Protein AF-A0A1R1C598-F1 (afdb_monomer)

Solvent-accessible surface area (backbone atoms only — not comparable to full-atom values): 6791 Å² total; per-residue (Å²): 113,60,62,47,77,56,98,87,38,85,44,77,67,84,80,88,40,27,70,51,67,40,69,36,32,43,74,56,103,54,85,27,41,31,41,34,62,46,87,60,81,66,40,61,77,86,68,85,71,87,70,94,65,50,66,43,54,74,84,81,48,87,44,64,51,77,35,83,48,74,69,63,51,52,55,51,52,52,51,52,52,50,51,52,48,41,70,76,76,55,50,79,65,63,74,70,47,82,66,89,77,79,88,78,78,131

Structure (mmCIF, N/CA/C/O backbone):
data_AF-A0A1R1C598-F1
#
_entry.id   AF-A0A1R1C598-F1
#
loop_
_atom_site.group_PDB
_atom_site.id
_atom_site.type_symbol
_atom_site.label_atom_id
_atom_site.label_alt_id
_atom_site.label_comp_id
_atom_site.label_asym_id
_atom_site.label_entity_id
_atom_site.label_seq_id
_atom_site.pdbx_PDB_ins_code
_atom_site.Cartn_x
_atom_site.Cartn_y
_atom_site.Cartn_z
_atom_site.occupancy
_atom_site.B_iso_or_equiv
_atom_site.auth_seq_id
_atom_site.auth_comp_id
_atom_site.auth_asym_id
_atom_site.auth_atom_id
_atom_site.pdbx_PDB_model_num
ATOM 1 N N . MET A 1 1 ? 9.097 -15.031 -0.471 1.00 57.09 1 MET A N 1
ATOM 2 C CA . MET A 1 1 ? 8.208 -14.046 -1.122 1.00 57.09 1 MET A CA 1
ATOM 3 C C . MET A 1 1 ? 7.046 -13.823 -0.170 1.00 57.09 1 MET A C 1
ATOM 5 O O . MET A 1 1 ? 6.464 -14.820 0.232 1.00 57.09 1 MET A O 1
ATOM 9 N N . PRO A 1 2 ? 6.754 -12.577 0.229 1.00 66.44 2 PRO A N 1
ATOM 10 C CA . PRO A 1 2 ? 5.785 -12.249 1.288 1.00 66.44 2 PRO A CA 1
ATOM 11 C C . PRO A 1 2 ? 4.329 -12.521 0.901 1.00 66.44 2 PRO A C 1
ATOM 13 O O . PRO A 1 2 ? 3.419 -12.259 1.677 1.00 66.44 2 PRO A O 1
ATOM 16 N N . ILE A 1 3 ? 4.114 -13.012 -0.320 1.00 71.81 3 ILE A N 1
ATOM 17 C CA . ILE A 1 3 ? 2.805 -13.280 -0.882 1.00 71.81 3 ILE A CA 1
ATOM 18 C C . ILE A 1 3 ? 2.652 -14.781 -0.973 1.00 71.81 3 ILE A C 1
ATOM 20 O O . ILE A 1 3 ? 3.412 -15.446 -1.682 1.00 71.81 3 ILE A O 1
ATOM 24 N N . PHE A 1 4 ? 1.671 -15.310 -0.265 1.00 75.94 4 PHE A N 1
ATOM 25 C CA . PHE A 1 4 ? 1.399 -16.736 -0.228 1.00 75.94 4 PHE A CA 1
ATOM 26 C C . PHE A 1 4 ? -0.101 -16.985 -0.244 1.00 75.94 4 PHE A C 1
ATOM 28 O O . PHE A 1 4 ? -0.924 -16.079 -0.098 1.00 75.94 4 PHE A O 1
ATOM 35 N N . LYS A 1 5 ? -0.456 -18.243 -0.496 1.00 81.19 5 LYS A N 1
ATOM 36 C CA . LYS A 1 5 ? -1.834 -18.708 -0.446 1.00 81.19 5 LYS A CA 1
ATOM 37 C C . LYS A 1 5 ? -2.089 -19.335 0.916 1.00 81.19 5 LYS A C 1
ATOM 39 O O . LYS A 1 5 ? -1.414 -20.294 1.277 1.00 81.19 5 LYS A O 1
ATOM 44 N N . HIS A 1 6 ? -3.078 -18.824 1.633 1.00 80.00 6 HIS A N 1
ATOM 45 C CA . HIS A 1 6 ? -3.577 -19.397 2.876 1.00 80.00 6 HIS A CA 1
ATOM 46 C C . HIS A 1 6 ? -5.069 -19.666 2.717 1.00 80.00 6 HIS A C 1
ATOM 48 O O . HIS A 1 6 ? -5.833 -18.741 2.458 1.00 80.00 6 HIS A O 1
ATOM 54 N N . GLU A 1 7 ? -5.465 -20.939 2.780 1.00 88.50 7 GLU A N 1
ATOM 55 C CA . GLU A 1 7 ? -6.865 -21.371 2.609 1.00 88.50 7 GLU A CA 1
ATOM 56 C C . GLU A 1 7 ? -7.539 -20.811 1.337 1.00 88.50 7 GLU A C 1
ATOM 58 O O . GLU A 1 7 ? -8.691 -20.388 1.333 1.00 88.50 7 GLU A O 1
ATOM 63 N N . GLY A 1 8 ? -6.791 -20.772 0.229 1.00 85.38 8 GLY A N 1
ATOM 64 C CA . GLY A 1 8 ? -7.244 -20.213 -1.052 1.00 85.38 8 GLY A CA 1
ATOM 65 C C . GLY A 1 8 ? -7.033 -18.702 -1.199 1.00 85.38 8 GLY A C 1
ATOM 66 O O . GLY A 1 8 ? -7.006 -18.199 -2.327 1.00 85.38 8 GLY A O 1
ATOM 67 N N . GLN A 1 9 ? -6.769 -17.993 -0.100 1.00 82.94 9 GLN A N 1
ATOM 68 C CA . GLN A 1 9 ? 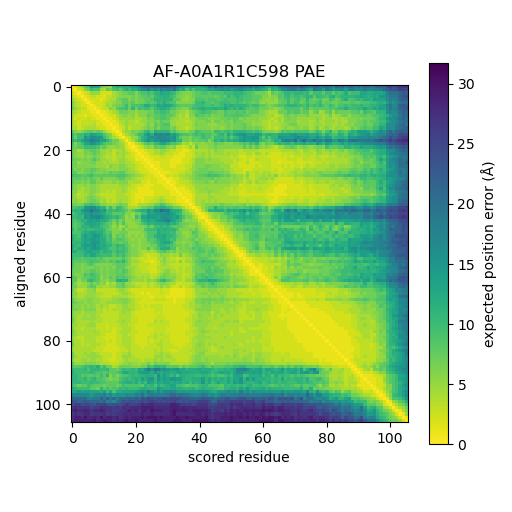-6.692 -16.536 -0.084 1.00 82.94 9 GLN A CA 1
ATOM 69 C C . GLN A 1 9 ? -5.264 -16.059 -0.290 1.00 82.94 9 GLN A C 1
ATOM 71 O O . GLN A 1 9 ? -4.318 -16.656 0.218 1.00 82.94 9 GLN A O 1
ATOM 76 N N . THR A 1 10 ? -5.092 -14.996 -1.075 1.00 82.44 10 THR A N 1
ATOM 77 C CA . THR A 1 10 ? -3.787 -14.345 -1.222 1.00 82.44 10 THR A CA 1
ATOM 78 C C . THR A 1 10 ? -3.533 -13.496 0.013 1.00 82.44 10 THR A C 1
ATOM 80 O O . THR A 1 10 ? -4.289 -12.564 0.274 1.00 82.44 10 THR A O 1
ATOM 83 N N . GLN A 1 11 ? -2.468 -13.798 0.742 1.00 81.38 11 GLN A N 1
ATOM 84 C CA . GLN A 1 11 ? -2.007 -12.997 1.868 1.00 81.38 11 GLN A CA 1
ATOM 85 C C . GLN A 1 11 ? -0.713 -12.290 1.494 1.00 81.38 11 GLN A C 1
ATOM 87 O O . GLN A 1 11 ? 0.082 -12.846 0.740 1.00 81.38 11 GLN A O 1
ATOM 92 N N . ILE A 1 12 ? -0.536 -11.069 1.999 1.00 80.69 12 ILE A N 1
ATOM 93 C CA . ILE A 1 12 ? 0.714 -10.311 1.927 1.00 80.69 12 ILE A CA 1
ATOM 94 C C . ILE A 1 12 ? 1.124 -10.015 3.368 1.00 80.69 12 ILE A C 1
ATOM 96 O O . ILE A 1 12 ? 0.401 -9.316 4.074 1.00 80.69 12 ILE A O 1
ATOM 100 N N . GLU A 1 13 ? 2.251 -10.561 3.806 1.00 78.81 13 GLU A N 1
ATOM 101 C CA . GLU A 1 13 ? 2.779 -10.348 5.157 1.00 78.81 13 GLU A CA 1
ATOM 102 C C . GLU A 1 13 ? 3.851 -9.259 5.167 1.00 78.81 13 GLU A C 1
ATOM 104 O O . GLU A 1 13 ? 4.746 -9.258 4.327 1.00 78.81 13 GLU A O 1
ATOM 109 N N . PHE A 1 14 ? 3.790 -8.367 6.156 1.00 77.75 14 PHE A N 1
ATOM 110 C CA . PHE A 1 14 ? 4.800 -7.341 6.425 1.00 77.75 14 PHE A CA 1
ATOM 111 C C . PHE A 1 14 ? 5.339 -7.536 7.849 1.00 77.75 14 PHE A C 1
ATOM 113 O O . PHE A 1 14 ? 4.565 -7.848 8.750 1.00 77.75 14 PHE A O 1
ATOM 120 N N . GLY A 1 15 ? 6.645 -7.333 8.069 1.00 66.31 15 GLY A N 1
ATOM 121 C CA . GLY A 1 15 ? 7.240 -7.337 9.418 1.00 66.31 15 GLY A CA 1
ATOM 122 C C . GLY A 1 15 ? 8.453 -8.252 9.628 1.00 66.31 15 GLY A C 1
ATOM 123 O O . GLY A 1 15 ? 9.156 -8.091 10.621 1.00 66.31 15 GLY A O 1
ATOM 124 N N . THR A 1 16 ? 8.767 -9.163 8.701 1.00 62.72 16 THR A N 1
ATOM 125 C CA . THR A 1 16 ? 9.967 -10.026 8.762 1.00 62.72 16 THR A CA 1
ATOM 126 C C . THR A 1 16 ? 11.046 -9.568 7.772 1.00 62.72 16 THR A C 1
ATOM 128 O O . THR A 1 16 ? 11.419 -10.303 6.856 1.00 62.72 16 THR A O 1
ATOM 131 N N . GLY A 1 17 ? 11.528 -8.335 7.954 1.00 60.09 17 GLY A N 1
ATOM 132 C CA . GLY A 1 17 ? 12.420 -7.642 7.016 1.00 60.09 17 GLY A CA 1
ATOM 133 C C . GLY A 1 17 ? 11.657 -6.843 5.954 1.00 60.09 17 GLY A C 1
ATOM 134 O O . GLY A 1 17 ? 10.463 -7.062 5.741 1.00 60.09 17 GLY A O 1
ATOM 135 N N . ASP A 1 18 ? 12.326 -5.863 5.344 1.00 59.91 18 ASP A N 1
ATOM 136 C CA . ASP A 1 18 ? 11.666 -4.904 4.456 1.00 59.91 18 ASP A CA 1
ATOM 137 C C . ASP A 1 18 ? 11.406 -5.502 3.073 1.00 59.91 18 ASP A C 1
ATOM 139 O O . ASP A 1 18 ? 12.288 -6.097 2.445 1.00 59.91 18 ASP A O 1
ATOM 143 N N . ILE A 1 19 ? 10.174 -5.340 2.608 1.00 67.00 19 ILE A N 1
ATOM 144 C CA . ILE A 1 19 ? 9.752 -5.712 1.262 1.00 67.00 19 ILE A CA 1
ATOM 145 C C . ILE A 1 19 ? 9.974 -4.477 0.415 1.00 67.00 19 ILE A C 1
ATOM 147 O O . ILE A 1 19 ? 9.561 -3.388 0.803 1.00 67.00 19 ILE A O 1
ATOM 151 N N . ASN A 1 20 ? 10.592 -4.624 -0.757 1.00 74.75 20 ASN A N 1
ATOM 152 C CA . ASN A 1 20 ? 10.721 -3.479 -1.644 1.00 74.75 20 ASN A CA 1
ATOM 153 C C . ASN A 1 20 ? 9.336 -3.125 -2.204 1.00 74.75 20 ASN A C 1
ATOM 155 O O . ASN A 1 20 ? 8.843 -3.763 -3.140 1.00 74.75 20 ASN A O 1
ATOM 159 N N . VAL A 1 21 ? 8.697 -2.145 -1.568 1.00 81.50 21 VAL A N 1
ATOM 160 C CA . VAL A 1 21 ? 7.432 -1.554 -1.989 1.00 81.50 21 VAL A CA 1
ATOM 161 C C . VAL A 1 21 ? 7.752 -0.273 -2.731 1.00 81.50 21 VAL A C 1
ATOM 163 O O . VAL A 1 21 ? 8.448 0.601 -2.216 1.00 81.50 21 VAL A O 1
ATOM 166 N N . SER A 1 22 ? 7.258 -0.145 -3.955 1.00 83.62 22 SER A N 1
ATOM 167 C CA . SER A 1 22 ? 7.541 1.030 -4.773 1.00 83.62 22 SER A CA 1
ATOM 168 C C . SER A 1 22 ? 6.283 1.565 -5.434 1.00 83.62 22 SER A C 1
ATOM 170 O O . SER A 1 22 ? 5.413 0.803 -5.852 1.00 83.62 22 SER A O 1
ATOM 172 N N . ALA A 1 23 ? 6.193 2.889 -5.521 1.00 89.81 23 ALA A N 1
ATOM 173 C CA . ALA A 1 23 ? 5.164 3.566 -6.295 1.00 89.81 23 ALA A CA 1
ATOM 174 C C . ALA A 1 23 ? 5.607 3.718 -7.758 1.00 89.81 23 ALA A C 1
ATOM 176 O O . ALA A 1 23 ? 6.804 3.803 -8.050 1.00 89.81 23 ALA A O 1
ATOM 177 N N . GLY A 1 24 ? 4.636 3.794 -8.662 1.00 90.19 24 GLY A N 1
ATOM 178 C CA . GLY A 1 24 ? 4.861 4.050 -10.078 1.00 90.19 24 GLY A CA 1
ATOM 179 C C . GLY A 1 24 ? 3.567 4.294 -10.849 1.00 90.19 24 GLY A C 1
ATOM 180 O O . GLY A 1 24 ? 2.486 4.438 -10.271 1.00 90.19 24 GLY A O 1
ATOM 181 N N . LEU A 1 25 ? 3.695 4.312 -12.172 1.00 90.38 25 LEU A N 1
ATOM 182 C CA . LEU A 1 25 ? 2.607 4.379 -13.141 1.00 90.38 25 LEU A CA 1
ATOM 183 C C . LEU A 1 25 ? 2.665 3.165 -14.070 1.00 90.38 25 LEU A C 1
ATOM 185 O O . LEU A 1 25 ? 3.745 2.736 -14.483 1.00 90.38 25 LEU A O 1
ATOM 189 N N . LEU A 1 26 ? 1.502 2.633 -14.437 1.00 88.75 26 LEU A N 1
ATOM 190 C CA . LEU A 1 26 ? 1.428 1.662 -15.525 1.00 88.75 26 LEU A CA 1
ATOM 191 C C . LEU A 1 26 ? 1.510 2.370 -16.877 1.00 88.75 26 LEU A C 1
ATOM 193 O O . LEU A 1 26 ? 0.930 3.439 -17.069 1.00 88.75 26 LEU A O 1
ATOM 197 N N . GLN A 1 27 ? 2.199 1.743 -17.828 1.00 89.31 27 GLN A N 1
ATOM 198 C CA . GLN A 1 27 ? 2.272 2.209 -19.211 1.00 89.31 27 GLN A CA 1
ATOM 199 C C . GLN A 1 27 ? 0.962 1.901 -19.965 1.00 89.31 27 GLN A C 1
ATOM 201 O O . GLN A 1 27 ? 0.892 0.968 -20.759 1.00 89.31 27 GLN A O 1
ATOM 206 N N . LEU A 1 28 ? -0.089 2.672 -19.677 1.00 87.00 28 LEU A N 1
ATOM 207 C CA . LEU A 1 28 ? -1.416 2.584 -20.299 1.00 87.00 28 LEU A CA 1
ATOM 208 C C . LEU A 1 28 ? -1.777 3.902 -21.002 1.00 87.00 28 LEU A C 1
ATOM 210 O O . LEU A 1 28 ? -1.163 4.938 -20.752 1.00 87.00 28 LEU A O 1
ATOM 214 N N . ASP A 1 29 ? -2.832 3.881 -21.821 1.00 91.19 29 ASP A N 1
ATOM 215 C CA . ASP A 1 29 ? -3.356 5.071 -22.519 1.00 91.19 29 ASP A CA 1
ATOM 216 C C . ASP A 1 29 ? -3.976 6.126 -21.574 1.00 91.19 29 ASP A C 1
ATOM 218 O O . ASP A 1 29 ? -4.408 7.193 -22.010 1.00 91.19 29 ASP A O 1
ATOM 222 N N . TYR A 1 30 ? -4.035 5.840 -20.271 1.00 88.88 30 TYR A N 1
ATOM 223 C CA . TYR A 1 30 ? -4.523 6.734 -19.225 1.00 88.88 30 TYR A CA 1
ATOM 224 C C . TYR A 1 30 ? -3.673 6.605 -17.948 1.00 88.88 30 TYR A C 1
ATOM 226 O O . TYR A 1 30 ? -3.070 5.553 -17.716 1.00 88.88 30 TYR A O 1
ATOM 234 N N . PRO A 1 31 ? -3.629 7.637 -17.080 1.00 88.69 31 PRO A N 1
ATOM 235 C CA . PRO A 1 31 ? -2.889 7.565 -15.824 1.00 88.69 31 PRO A CA 1
ATOM 236 C C . PRO A 1 31 ? -3.469 6.496 -14.894 1.00 88.69 31 PRO A C 1
ATOM 238 O O . PRO A 1 31 ? -4.599 6.613 -14.425 1.00 88.69 31 PRO A O 1
ATOM 241 N N . CYS A 1 32 ? -2.676 5.468 -14.602 1.00 91.69 32 CYS A N 1
ATOM 242 C CA . CYS A 1 32 ? -3.006 4.444 -13.621 1.00 91.69 32 CYS A CA 1
ATOM 243 C C . CYS A 1 32 ? -1.856 4.322 -12.623 1.00 91.69 32 CYS A C 1
ATOM 245 O O . CYS A 1 32 ? -0.750 3.907 -12.980 1.00 91.69 32 CYS A O 1
ATOM 247 N N . GLY A 1 33 ? -2.119 4.724 -11.380 1.00 92.00 33 GLY A N 1
ATOM 248 C CA . GLY A 1 33 ? -1.171 4.598 -10.282 1.00 92.00 33 GLY A CA 1
ATOM 249 C C . GLY A 1 33 ? -0.984 3.139 -9.897 1.00 92.00 33 GLY A C 1
ATOM 250 O O . GLY A 1 33 ? -1.926 2.347 -9.952 1.00 92.00 33 GLY A O 1
ATOM 251 N N . VAL A 1 34 ? 0.225 2.775 -9.487 1.00 91.81 34 VAL A N 1
ATOM 252 C CA . VAL A 1 34 ? 0.517 1.418 -9.041 1.00 91.81 34 VAL A CA 1
ATOM 253 C C . VAL A 1 34 ? 1.446 1.417 -7.833 1.00 91.81 34 VAL A C 1
ATOM 255 O O . VAL A 1 34 ? 2.415 2.171 -7.777 1.00 91.81 34 VAL A O 1
ATOM 258 N N . VAL A 1 35 ? 1.148 0.552 -6.866 1.00 90.81 35 VAL A N 1
ATOM 259 C CA . VAL A 1 35 ? 2.082 0.139 -5.813 1.00 90.81 35 VAL A CA 1
ATOM 260 C C . VAL A 1 35 ? 2.493 -1.294 -6.110 1.00 90.81 35 VAL A C 1
ATOM 262 O O . VAL A 1 35 ? 1.631 -2.167 -6.209 1.00 90.81 35 VAL A O 1
ATOM 265 N N . VAL A 1 36 ? 3.790 -1.534 -6.283 1.00 86.44 36 VAL A N 1
ATOM 266 C CA . VAL A 1 36 ? 4.346 -2.848 -6.626 1.00 86.44 36 VAL A CA 1
ATOM 267 C C . VAL A 1 36 ? 5.066 -3.465 -5.438 1.00 86.44 36 VAL A C 1
ATOM 269 O O . VAL A 1 36 ? 5.725 -2.762 -4.672 1.00 86.44 36 VAL A O 1
ATOM 272 N N . PHE A 1 37 ? 4.960 -4.787 -5.316 1.00 81.94 37 PHE A N 1
ATOM 273 C CA . PHE A 1 37 ? 5.652 -5.572 -4.296 1.00 81.94 37 PHE A CA 1
ATOM 274 C C . PHE A 1 37 ? 6.697 -6.443 -4.975 1.00 81.94 37 PHE A C 1
AT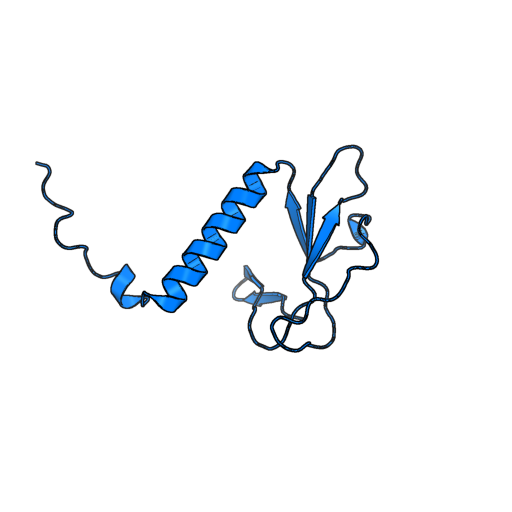OM 276 O O . PHE A 1 37 ? 6.364 -7.408 -5.665 1.00 81.94 37 PHE A O 1
ATOM 283 N N . GLN A 1 38 ? 7.966 -6.092 -4.801 1.00 75.00 38 GLN A N 1
ATOM 284 C CA . GLN A 1 38 ? 9.058 -6.789 -5.465 1.00 75.00 38 GLN A CA 1
ATOM 285 C C . GLN A 1 38 ? 9.735 -7.769 -4.498 1.00 75.00 38 GLN A C 1
ATOM 287 O O . GLN A 1 38 ? 10.110 -7.384 -3.385 1.00 75.00 38 GLN A O 1
ATOM 292 N N . PRO A 1 39 ? 9.931 -9.039 -4.897 1.00 60.25 39 PRO A N 1
ATOM 293 C CA . PRO A 1 39 ? 10.747 -9.964 -4.128 1.00 60.25 39 PRO A CA 1
ATOM 294 C C . PRO A 1 39 ? 12.217 -9.534 -4.233 1.00 60.25 39 PRO A C 1
ATOM 296 O O . PRO A 1 39 ? 12.829 -9.639 -5.292 1.00 60.25 39 PRO A O 1
ATOM 299 N N . LYS A 1 40 ? 12.794 -9.054 -3.131 1.00 62.72 40 LYS A N 1
ATOM 300 C CA . LYS A 1 40 ? 14.233 -8.787 -2.994 1.00 62.72 40 LYS A CA 1
ATOM 301 C C . LYS A 1 40 ? 14.712 -9.329 -1.648 1.00 62.72 40 LYS A C 1
ATOM 303 O O . LYS A 1 40 ? 13.884 -9.671 -0.802 1.00 62.72 40 LYS A O 1
ATOM 308 N N . GLU A 1 41 ? 16.026 -9.463 -1.474 1.00 64.19 41 GLU A N 1
ATOM 309 C CA . GLU A 1 41 ? 16.596 -9.823 -0.172 1.00 64.19 41 GLU A CA 1
ATOM 310 C C . GLU A 1 41 ? 16.054 -8.881 0.916 1.00 64.19 41 GLU A C 1
ATOM 312 O O . GLU A 1 41 ? 16.026 -7.667 0.675 1.00 64.19 41 GLU A O 1
ATOM 317 N N . PRO A 1 42 ? 15.601 -9.413 2.068 1.00 62.44 42 PRO A N 1
ATOM 318 C CA . PRO A 1 42 ? 15.003 -8.601 3.119 1.00 62.44 42 PRO A CA 1
ATOM 319 C C . PRO A 1 42 ? 15.969 -7.503 3.574 1.00 62.44 42 PRO A C 1
ATOM 321 O O . PRO A 1 42 ? 17.089 -7.792 3.996 1.00 62.44 42 PRO A O 1
ATOM 324 N N . GLY A 1 43 ? 15.534 -6.246 3.469 1.00 65.50 43 GLY A N 1
ATOM 325 C CA . GLY A 1 43 ? 16.245 -5.099 4.036 1.00 65.50 43 GLY A CA 1
ATOM 326 C C . GLY A 1 43 ? 15.951 -4.928 5.526 1.00 65.50 43 GLY A C 1
ATOM 327 O O . GLY A 1 43 ? 15.101 -5.624 6.096 1.00 65.50 43 GLY A O 1
ATOM 328 N N . ALA A 1 44 ? 16.624 -3.973 6.168 1.00 69.00 44 ALA A N 1
ATOM 329 C CA . ALA A 1 44 ? 16.210 -3.539 7.501 1.00 69.00 44 ALA A CA 1
ATOM 330 C C . ALA A 1 44 ? 14.848 -2.833 7.407 1.00 69.00 44 ALA A C 1
ATOM 332 O O . ALA A 1 44 ? 14.625 -2.067 6.477 1.00 69.00 44 ALA A O 1
ATOM 333 N N . ILE A 1 45 ? 13.944 -3.069 8.363 1.00 71.38 45 ILE A N 1
ATOM 334 C CA . ILE A 1 45 ? 12.616 -2.434 8.371 1.00 71.38 45 ILE A CA 1
ATOM 335 C C . ILE A 1 45 ? 12.767 -0.905 8.334 1.00 71.38 45 ILE A C 1
ATOM 337 O O . ILE A 1 45 ? 13.421 -0.325 9.203 1.00 71.38 45 ILE A O 1
ATOM 341 N N . GLY A 1 46 ? 12.122 -0.258 7.360 1.00 68.00 46 GLY A N 1
ATOM 342 C CA . GLY A 1 46 ? 12.153 1.192 7.171 1.00 68.00 46 GLY A CA 1
ATOM 343 C C . GLY A 1 46 ? 13.265 1.676 6.236 1.00 68.00 46 GLY A C 1
ATOM 344 O O . GLY A 1 46 ? 13.444 2.889 6.082 1.00 68.00 46 GLY A O 1
ATOM 345 N N . GLU A 1 47 ? 14.009 0.766 5.605 1.00 70.94 47 GLU A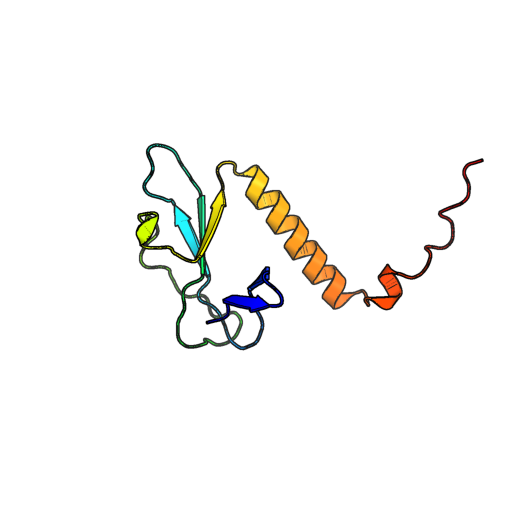 N 1
ATOM 346 C CA . GLU A 1 47 ? 15.022 1.097 4.612 1.00 70.94 47 GLU A CA 1
ATOM 347 C C . GLU A 1 47 ? 14.345 1.566 3.318 1.00 70.94 47 GLU A C 1
ATOM 349 O O . GLU A 1 47 ? 13.835 0.783 2.517 1.00 70.94 47 GLU A O 1
ATOM 354 N N . ARG A 1 48 ? 14.372 2.879 3.072 1.00 66.38 48 ARG A N 1
ATOM 355 C CA . ARG A 1 48 ? 13.937 3.421 1.783 1.00 66.38 48 ARG A CA 1
ATOM 356 C C . ARG A 1 48 ? 14.985 3.124 0.723 1.00 66.38 48 ARG A C 1
ATOM 358 O O . ARG A 1 48 ? 16.123 3.575 0.833 1.00 66.38 48 ARG A O 1
ATOM 365 N N . ARG A 1 49 ? 14.571 2.444 -0.341 1.00 67.75 49 ARG A N 1
ATOM 366 C CA . ARG A 1 49 ? 15.352 2.313 -1.570 1.00 67.75 49 ARG A CA 1
ATOM 367 C C . ARG A 1 49 ? 14.664 3.071 -2.690 1.00 67.75 49 ARG A C 1
ATOM 369 O O . ARG A 1 49 ? 13.439 3.076 -2.785 1.00 67.75 49 ARG A O 1
ATOM 376 N N . GLU A 1 50 ? 15.460 3.741 -3.512 1.00 68.69 50 GLU A N 1
ATOM 377 C CA . GLU A 1 50 ? 14.938 4.386 -4.709 1.00 68.69 50 GLU A CA 1
ATOM 378 C C . GLU A 1 50 ? 14.505 3.321 -5.713 1.00 68.69 50 GLU A C 1
ATOM 380 O O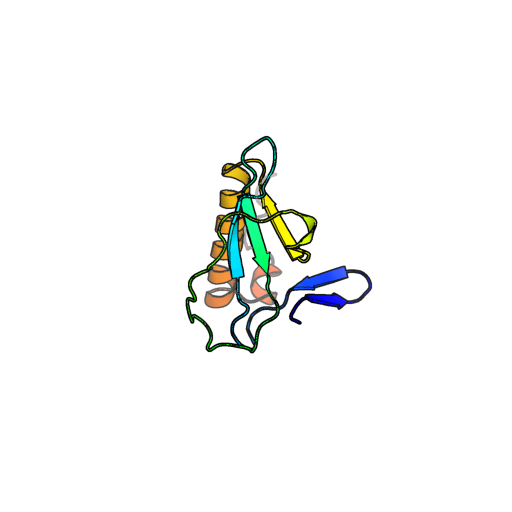 . GLU A 1 50 ? 15.183 2.311 -5.916 1.00 68.69 50 GLU A O 1
ATOM 385 N N . ASN A 1 51 ? 13.345 3.546 -6.322 1.00 70.88 51 ASN A N 1
ATOM 386 C CA . ASN A 1 51 ? 12.880 2.719 -7.416 1.00 70.88 51 ASN A CA 1
ATOM 387 C C . ASN A 1 51 ? 13.466 3.270 -8.719 1.00 70.88 51 ASN A C 1
ATOM 389 O O . ASN A 1 51 ? 13.172 4.401 -9.099 1.00 70.88 51 ASN A O 1
ATOM 393 N N . GLU A 1 52 ? 14.281 2.469 -9.399 1.00 70.44 52 GLU A N 1
ATOM 394 C CA . GLU A 1 52 ? 14.935 2.860 -10.654 1.00 70.44 52 GLU A CA 1
ATOM 395 C C . GLU A 1 52 ? 13.928 3.029 -11.808 1.00 70.44 52 GLU A C 1
ATOM 397 O O . GLU A 1 52 ? 14.203 3.743 -12.771 1.00 70.44 52 GLU A O 1
ATOM 402 N N . VAL A 1 53 ? 12.744 2.406 -11.707 1.00 75.56 53 VAL A N 1
ATOM 403 C CA . VAL A 1 53 ? 11.728 2.377 -12.770 1.00 75.56 53 VAL A CA 1
ATOM 404 C C . VAL A 1 53 ? 10.380 2.876 -12.250 1.00 75.56 53 VAL A C 1
ATOM 406 O O . VAL A 1 53 ? 9.667 2.175 -11.535 1.00 75.56 53 VAL A O 1
ATOM 409 N N . ILE A 1 54 ? 10.006 4.096 -12.643 1.00 80.50 54 ILE A N 1
ATOM 410 C CA . ILE A 1 54 ? 8.746 4.743 -12.226 1.00 80.50 54 ILE A CA 1
ATOM 411 C C . ILE A 1 54 ? 7.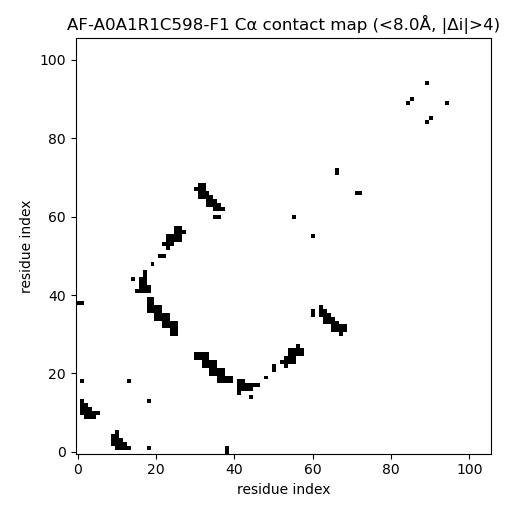582 4.387 -13.167 1.00 80.50 54 ILE A C 1
ATOM 413 O O . ILE A 1 54 ? 6.425 4.464 -12.764 1.00 80.50 54 ILE A O 1
ATOM 417 N N . VAL A 1 55 ? 7.867 3.970 -14.405 1.00 85.38 55 VAL A N 1
ATOM 418 C CA . VAL A 1 55 ? 6.863 3.570 -15.403 1.00 85.38 55 VAL A CA 1
ATOM 419 C C . VAL A 1 55 ? 7.164 2.150 -15.861 1.00 85.38 55 VAL A C 1
ATOM 421 O O . VAL A 1 55 ? 8.260 1.905 -16.355 1.00 85.38 55 VAL A O 1
ATOM 424 N N . ALA A 1 56 ? 6.210 1.232 -15.703 1.00 80.44 56 ALA A N 1
ATOM 425 C CA . ALA A 1 56 ? 6.397 -0.177 -16.045 1.00 80.44 56 ALA A CA 1
ATOM 426 C C . ALA A 1 56 ? 5.207 -0.743 -16.837 1.00 80.44 56 ALA A C 1
ATOM 428 O O . ALA A 1 56 ? 4.062 -0.314 -16.629 1.00 80.44 56 ALA A O 1
ATOM 429 N N . PRO A 1 57 ? 5.443 -1.727 -17.721 1.00 83.62 57 PRO A N 1
ATOM 430 C CA . PRO A 1 57 ? 4.364 -2.457 -18.361 1.00 83.62 57 PRO A CA 1
ATOM 431 C C . PRO A 1 57 ? 3.648 -3.373 -17.345 1.00 83.62 57 PRO A C 1
ATOM 433 O O . PRO A 1 57 ? 4.249 -3.830 -16.360 1.00 83.62 57 PRO A O 1
ATOM 436 N N . PRO A 1 58 ? 2.350 -3.664 -17.542 1.00 80.62 58 PRO A N 1
ATOM 437 C CA . PRO A 1 58 ? 1.595 -4.522 -16.636 1.00 80.62 58 PRO A CA 1
ATOM 438 C C . PRO A 1 58 ? 2.171 -5.943 -16.477 1.00 80.62 58 PRO A C 1
ATOM 440 O O . PRO A 1 58 ? 1.984 -6.586 -15.447 1.00 80.62 58 PRO A O 1
ATOM 443 N N . GLU A 1 59 ? 2.874 -6.475 -17.459 1.00 82.88 59 GLU A N 1
ATOM 444 C CA . GLU A 1 59 ? 3.378 -7.848 -17.4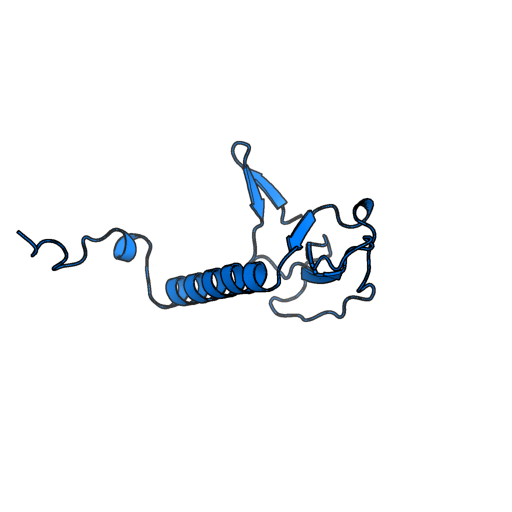24 1.00 82.88 59 GLU A CA 1
ATOM 445 C C . GLU A 1 59 ? 4.598 -7.994 -16.497 1.00 82.88 59 GLU A C 1
ATOM 447 O O . GLU A 1 59 ? 4.852 -9.073 -15.966 1.00 82.88 59 GLU A O 1
ATOM 452 N N . GLU A 1 60 ? 5.317 -6.898 -16.241 1.00 75.19 60 GLU A N 1
ATOM 453 C CA . GLU A 1 60 ? 6.544 -6.872 -15.432 1.00 75.19 60 GLU A CA 1
ATOM 454 C C . GLU A 1 60 ? 6.286 -6.620 -13.937 1.00 75.19 60 GLU A C 1
ATOM 456 O O . GLU A 1 60 ? 7.203 -6.669 -13.117 1.00 75.19 60 GLU A O 1
ATOM 461 N N . THR A 1 61 ? 5.029 -6.378 -13.552 1.00 76.44 61 THR A N 1
ATOM 462 C CA . THR A 1 61 ? 4.631 -6.061 -12.170 1.00 76.44 61 THR A CA 1
ATOM 463 C C . THR A 1 61 ? 3.587 -7.064 -11.658 1.00 76.44 61 THR A C 1
ATOM 465 O O . THR A 1 61 ? 2.413 -6.721 -11.494 1.00 76.44 61 THR A O 1
ATOM 468 N N . PRO A 1 62 ? 3.989 -8.330 -11.410 1.00 71.25 62 PRO A N 1
ATOM 469 C CA . PRO A 1 62 ? 3.064 -9.447 -11.187 1.00 71.25 62 PRO A CA 1
ATOM 470 C C . PRO A 1 62 ? 2.254 -9.325 -9.894 1.00 71.25 62 PRO A C 1
ATOM 472 O O . PRO A 1 62 ? 1.193 -9.934 -9.769 1.00 71.25 62 PRO A O 1
ATOM 475 N N . VAL A 1 63 ? 2.740 -8.541 -8.927 1.00 82.94 63 VAL A N 1
ATOM 476 C CA . VAL A 1 63 ? 2.036 -8.279 -7.674 1.00 82.94 63 VAL A CA 1
ATOM 477 C C . VAL A 1 63 ? 1.971 -6.782 -7.471 1.00 82.94 63 VAL A C 1
ATOM 479 O O . VAL A 1 63 ? 2.990 -6.112 -7.278 1.00 82.94 63 VAL A O 1
ATOM 482 N N . ARG A 1 64 ? 0.746 -6.268 -7.507 1.00 85.38 64 ARG A N 1
ATOM 483 C CA . ARG A 1 64 ? 0.493 -4.842 -7.443 1.00 85.38 64 ARG A CA 1
ATOM 484 C C . ARG A 1 64 ? -0.884 -4.502 -6.903 1.00 85.38 64 ARG A C 1
ATOM 486 O O . ARG A 1 64 ? -1.820 -5.289 -7.016 1.00 85.38 64 ARG A O 1
ATOM 493 N N . MET A 1 65 ? -1.000 -3.278 -6.413 1.00 90.50 65 MET A N 1
ATOM 494 C CA . MET A 1 65 ? -2.262 -2.573 -6.226 1.00 90.50 65 MET A CA 1
ATOM 495 C C . MET A 1 65 ? -2.343 -1.476 -7.283 1.00 90.50 65 MET A C 1
ATOM 497 O O . MET A 1 65 ? -1.436 -0.652 -7.370 1.00 90.50 65 MET A O 1
ATOM 501 N N . THR A 1 66 ? -3.391 -1.483 -8.101 1.00 92.50 66 THR A N 1
ATOM 502 C CA . THR A 1 66 ? -3.619 -0.481 -9.153 1.00 92.50 66 THR A CA 1
ATOM 503 C C . THR A 1 66 ? -4.698 0.505 -8.742 1.00 92.50 66 THR A C 1
ATOM 505 O O . THR A 1 66 ? -5.688 0.112 -8.128 1.00 92.50 66 THR A O 1
ATOM 508 N N . PHE A 1 67 ? -4.528 1.761 -9.139 1.00 94.62 67 PHE A N 1
ATOM 509 C CA . PHE A 1 67 ? -5.412 2.865 -8.800 1.00 94.62 67 PHE A CA 1
ATOM 510 C C . PHE A 1 67 ? -5.736 3.666 -10.058 1.00 94.62 67 PHE A C 1
ATOM 512 O O . PHE A 1 67 ? -4.868 4.240 -10.713 1.00 94.62 67 PHE A O 1
ATOM 519 N N . ASP A 1 68 ? -7.011 3.688 -10.389 1.00 93.12 68 ASP A N 1
ATOM 520 C CA . ASP A 1 68 ? -7.645 4.447 -11.462 1.00 93.12 68 ASP A CA 1
ATOM 521 C C . ASP A 1 68 ? -8.127 5.833 -10.996 1.00 93.12 68 ASP A C 1
ATOM 523 O O . ASP A 1 68 ? -8.363 6.720 -11.815 1.00 93.12 68 ASP A O 1
ATOM 527 N N . LYS A 1 69 ? -8.231 6.043 -9.677 1.00 94.81 69 LYS A N 1
ATOM 528 C CA . LYS A 1 69 ? -8.590 7.316 -9.040 1.00 94.81 69 LYS A CA 1
ATOM 529 C C . LYS A 1 69 ? -7.691 7.605 -7.844 1.00 94.81 69 LYS A C 1
ATOM 531 O O . LYS A 1 69 ? -7.334 6.690 -7.102 1.00 94.81 69 LYS A O 1
ATOM 536 N N . VAL A 1 70 ? -7.360 8.878 -7.631 1.00 94.06 70 VAL A N 1
ATOM 537 C CA . VAL A 1 70 ? -6.499 9.293 -6.509 1.00 94.06 70 VAL A CA 1
ATOM 538 C C . VAL A 1 70 ? -7.194 9.076 -5.165 1.00 94.06 70 VAL A C 1
ATOM 540 O O . VAL A 1 70 ? -6.566 8.629 -4.213 1.00 94.06 70 VAL A O 1
ATOM 543 N N . GLU A 1 71 ? -8.513 9.254 -5.113 1.00 96.25 71 GLU A N 1
ATOM 544 C CA . GLU A 1 71 ? -9.331 9.071 -3.912 1.00 96.25 71 GLU A CA 1
ATOM 545 C C . GLU A 1 71 ? -9.320 7.615 -3.417 1.00 96.25 71 GLU A C 1
ATOM 547 O O . GLU A 1 71 ? -9.486 7.355 -2.223 1.00 96.25 71 GLU A O 1
ATOM 552 N N . SER A 1 72 ? -9.085 6.651 -4.316 1.00 94.25 72 SER A N 1
ATOM 553 C CA . SER A 1 72 ? -8.918 5.238 -3.960 1.00 94.25 72 SER A CA 1
ATOM 554 C C . SER A 1 72 ? -7.655 5.010 -3.122 1.00 94.25 72 SER A C 1
ATOM 556 O O . SER A 1 72 ? -7.642 4.126 -2.267 1.00 94.25 72 SER A O 1
ATOM 558 N N . ILE A 1 73 ? -6.609 5.822 -3.316 1.00 94.88 73 ILE A N 1
ATOM 559 C CA . ILE A 1 73 ? -5.376 5.764 -2.519 1.00 94.88 73 ILE A CA 1
ATOM 560 C C . ILE A 1 73 ? -5.652 6.281 -1.104 1.00 94.88 73 ILE A C 1
ATOM 562 O O . ILE A 1 73 ? -5.242 5.649 -0.131 1.00 94.88 73 ILE A O 1
ATOM 566 N N . ASP A 1 74 ? -6.407 7.374 -0.973 1.00 95.69 74 ASP A N 1
ATOM 567 C CA . ASP A 1 74 ? -6.732 7.971 0.328 1.00 95.69 74 ASP A CA 1
ATOM 568 C C . ASP A 1 74 ? -7.499 7.007 1.239 1.00 95.69 74 ASP A C 1
ATOM 570 O O . ASP A 1 74 ? -7.282 6.982 2.451 1.00 95.69 74 ASP A O 1
ATOM 574 N N . VAL A 1 75 ? -8.384 6.181 0.671 1.00 95.44 75 VAL A N 1
ATOM 575 C CA . VAL A 1 75 ? -9.091 5.131 1.421 1.00 95.44 75 VAL A CA 1
ATOM 576 C C . VAL A 1 75 ? -8.101 4.138 2.034 1.00 95.44 75 VAL A C 1
ATOM 578 O O . VAL A 1 75 ? -8.221 3.813 3.216 1.00 95.44 75 VAL A O 1
ATOM 581 N N . ILE A 1 76 ? -7.106 3.697 1.260 1.00 94.00 76 ILE A N 1
ATOM 582 C CA . ILE A 1 76 ? -6.075 2.767 1.734 1.00 94.00 76 ILE A CA 1
ATOM 583 C C . ILE A 1 76 ? -5.170 3.437 2.769 1.00 94.00 76 ILE A C 1
ATOM 585 O O . ILE A 1 76 ? -4.896 2.834 3.803 1.00 94.00 76 ILE A O 1
ATOM 589 N N . ILE A 1 77 ? -4.754 4.688 2.549 1.00 95.50 77 ILE A N 1
ATOM 590 C CA . ILE A 1 77 ? -3.948 5.445 3.519 1.00 95.50 77 ILE A CA 1
ATOM 591 C C . ILE A 1 77 ? -4.676 5.538 4.861 1.00 95.50 77 ILE A C 1
ATOM 593 O O . ILE A 1 77 ? -4.082 5.222 5.890 1.00 95.50 77 ILE A O 1
ATOM 597 N N . ARG A 1 78 ? -5.962 5.914 4.861 1.00 96.56 78 ARG A N 1
ATOM 598 C CA . ARG A 1 78 ? -6.760 5.986 6.094 1.00 96.56 78 ARG A CA 1
ATOM 599 C C . ARG A 1 78 ? -6.855 4.635 6.793 1.00 96.56 78 ARG A C 1
ATOM 601 O O . ARG A 1 78 ? -6.690 4.577 8.005 1.00 96.56 78 ARG A O 1
ATOM 608 N N . ALA A 1 79 ? -7.083 3.555 6.045 1.00 95.56 79 ALA A N 1
ATOM 609 C CA . ALA A 1 79 ? -7.137 2.213 6.616 1.00 95.56 79 ALA A CA 1
ATOM 610 C C . ALA A 1 79 ? -5.794 1.805 7.246 1.00 95.56 79 ALA A C 1
ATOM 612 O O . ALA A 1 79 ? -5.774 1.305 8.362 1.00 95.56 79 ALA A O 1
ATOM 613 N N . LEU A 1 80 ? -4.666 2.070 6.577 1.00 93.56 80 LEU A N 1
ATOM 614 C CA . LEU A 1 80 ? -3.331 1.780 7.111 1.00 93.56 80 LEU A CA 1
ATOM 615 C C . LEU A 1 80 ? -3.009 2.611 8.362 1.00 93.56 80 LEU A C 1
ATOM 617 O O . LEU A 1 80 ? -2.419 2.093 9.309 1.00 93.56 80 LEU A O 1
ATOM 621 N N .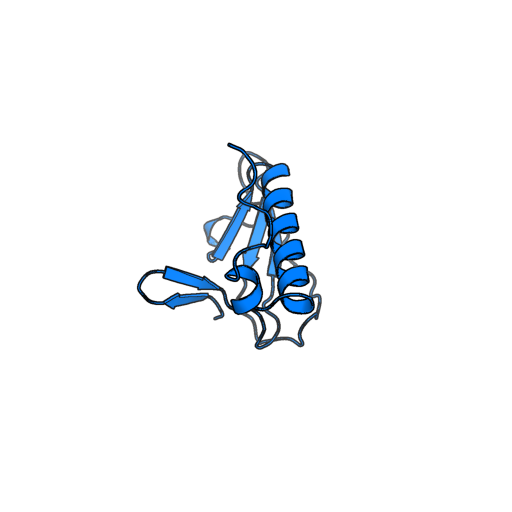 GLN A 1 81 ? -3.400 3.887 8.379 1.00 94.81 81 GLN A N 1
ATOM 622 C CA . GLN A 1 81 ? -3.248 4.759 9.546 1.00 94.81 81 GLN A CA 1
ATOM 623 C C . GLN A 1 81 ? -4.076 4.264 10.733 1.00 94.81 81 GLN A C 1
ATOM 625 O O . GLN A 1 81 ? -3.564 4.214 11.848 1.00 94.81 81 GLN A O 1
ATOM 630 N N . GLU A 1 82 ? -5.321 3.858 10.492 1.00 93.69 82 GLU A N 1
ATOM 631 C CA . GLU A 1 82 ? -6.188 3.315 11.535 1.00 93.69 82 GLU A CA 1
ATOM 632 C C . GLU A 1 82 ? -5.667 1.975 12.061 1.00 93.69 82 GLU A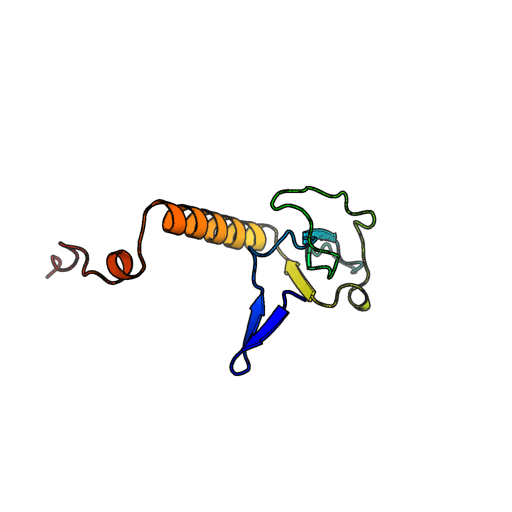 C 1
ATOM 634 O O . GLU A 1 82 ? -5.611 1.779 13.270 1.00 93.69 82 GLU A O 1
ATOM 639 N N . THR A 1 83 ? -5.186 1.087 11.185 1.00 91.94 83 THR A N 1
ATOM 640 C CA . THR A 1 83 ? -4.519 -0.156 11.600 1.00 91.94 83 THR A CA 1
ATOM 641 C C . THR A 1 83 ? -3.317 0.138 12.493 1.00 91.94 83 THR A C 1
ATOM 643 O O . THR A 1 83 ? -3.159 -0.499 13.531 1.00 91.94 83 THR A O 1
ATOM 646 N N . LYS A 1 84 ? -2.486 1.126 12.134 1.00 91.62 84 LYS A N 1
ATOM 647 C CA . LYS A 1 84 ? -1.358 1.541 12.974 1.00 91.62 84 LYS A CA 1
ATOM 648 C C . LYS A 1 84 ? -1.834 2.012 14.354 1.00 91.62 84 LYS A C 1
ATOM 650 O O . LYS A 1 84 ? -1.280 1.568 15.352 1.00 91.62 84 LYS A O 1
ATOM 655 N N . ARG A 1 85 ? -2.869 2.858 14.409 1.00 93.75 85 ARG A N 1
ATOM 656 C CA . ARG A 1 85 ? -3.472 3.317 15.671 1.00 93.75 85 ARG A CA 1
ATOM 657 C C . ARG A 1 85 ? -3.963 2.135 16.511 1.00 93.75 85 ARG A C 1
ATOM 659 O O . ARG A 1 85 ? -3.628 2.037 17.684 1.00 93.75 85 ARG A O 1
ATOM 666 N N . MET A 1 86 ? -4.698 1.201 15.905 1.00 91.81 86 MET A N 1
ATOM 667 C CA . MET A 1 86 ? -5.193 -0.002 16.584 1.00 91.81 86 MET A CA 1
ATOM 668 C C . MET A 1 86 ? -4.057 -0.861 17.151 1.00 91.81 86 MET A C 1
ATOM 670 O O . MET A 1 86 ? -4.187 -1.368 18.256 1.00 91.81 86 MET A O 1
ATOM 674 N N . MET A 1 87 ? -2.935 -1.000 16.439 1.00 88.31 87 MET A N 1
ATOM 675 C CA . MET A 1 87 ? -1.764 -1.730 16.947 1.00 88.31 87 MET A CA 1
ATOM 676 C C . MET A 1 87 ? -1.114 -1.066 18.171 1.00 88.31 87 MET A C 1
ATOM 678 O O . MET A 1 87 ? -0.437 -1.749 18.937 1.00 88.31 87 MET A O 1
ATOM 682 N N . GLU A 1 88 ? -1.270 0.248 18.332 1.00 90.88 88 GLU A N 1
ATOM 683 C CA . GLU A 1 88 ? -0.698 1.021 19.440 1.00 90.88 88 GLU A CA 1
ATOM 684 C C . GLU A 1 88 ? -1.659 1.125 20.639 1.00 90.88 88 GLU A C 1
ATOM 686 O O . GLU A 1 88 ? -1.205 1.181 21.782 1.00 90.88 88 GLU A O 1
ATOM 691 N N . GLU A 1 89 ? -2.971 1.145 20.391 1.00 88.19 89 GLU A N 1
ATOM 692 C CA . GLU A 1 89 ? -3.980 1.554 21.379 1.00 88.19 89 GLU A CA 1
ATOM 693 C C . GLU A 1 89 ? -4.998 0.466 21.749 1.00 88.19 89 GLU A C 1
ATOM 695 O O . GLU A 1 89 ? -5.640 0.570 22.793 1.00 88.19 89 GLU A O 1
ATOM 700 N N . GLU A 1 90 ? -5.173 -0.564 20.920 1.00 85.19 90 GLU A N 1
ATOM 701 C CA . GLU A 1 90 ? -6.270 -1.529 21.044 1.00 85.19 90 GLU A CA 1
ATOM 702 C C . GLU A 1 90 ? -5.760 -2.969 21.177 1.00 85.19 90 GLU A C 1
ATOM 704 O O . GLU A 1 90 ? -4.627 -3.303 20.826 1.00 85.19 90 GLU A O 1
ATOM 709 N N . THR A 1 91 ? -6.638 -3.864 21.631 1.00 79.88 91 THR A N 1
ATOM 710 C CA . THR A 1 91 ? -6.463 -5.310 21.468 1.00 79.88 91 THR A CA 1
ATOM 711 C C . THR A 1 91 ? -7.660 -5.886 20.717 1.00 79.88 91 THR A C 1
ATOM 713 O O . THR A 1 91 ? -8.721 -5.266 20.627 1.00 79.88 91 THR A O 1
ATOM 716 N N . TRP A 1 92 ? -7.533 -7.083 20.142 1.00 82.19 92 TRP A N 1
ATOM 717 C CA . TRP A 1 92 ? -8.675 -7.688 19.445 1.00 82.19 92 TRP A CA 1
ATOM 718 C C . TRP A 1 92 ? -9.849 -7.939 20.410 1.00 82.19 92 TRP A C 1
ATOM 720 O O . TRP A 1 92 ? -11.008 -7.852 20.009 1.00 82.19 92 TRP A O 1
ATOM 730 N N . GLU A 1 93 ? -9.562 -8.175 21.692 1.00 83.56 93 GLU A N 1
ATOM 731 C CA . GLU A 1 93 ? -10.554 -8.287 22.757 1.00 83.56 93 GLU A CA 1
ATOM 732 C C . GLU A 1 93 ? -11.269 -6.955 23.035 1.00 83.56 93 GLU A C 1
ATOM 734 O O . GLU A 1 93 ? -12.489 -6.963 23.205 1.00 83.56 93 GLU A O 1
AT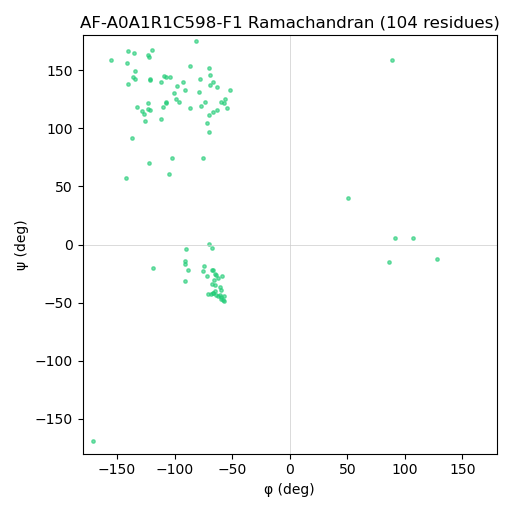OM 739 N N . SER A 1 94 ? -10.558 -5.814 23.053 1.00 84.44 94 SER A N 1
ATOM 740 C CA . SER A 1 94 ? -11.176 -4.496 23.298 1.00 84.44 94 SER A CA 1
ATOM 741 C C . SER A 1 94 ? -12.147 -4.101 22.185 1.00 84.44 94 SER A C 1
ATOM 743 O O . SER A 1 94 ? -13.201 -3.529 22.457 1.00 84.44 94 SER A O 1
ATOM 745 N N . LEU A 1 95 ? -11.840 -4.472 20.940 1.00 83.06 95 LEU A N 1
ATOM 746 C CA . LEU A 1 95 ? -12.690 -4.199 19.779 1.00 83.06 95 LEU A CA 1
ATOM 747 C C . LEU A 1 95 ? -13.974 -5.041 19.750 1.00 83.06 95 LEU A C 1
ATOM 749 O O . LEU A 1 95 ? -14.973 -4.609 19.173 1.00 83.06 95 LEU A O 1
ATOM 753 N N . LEU A 1 96 ? -13.954 -6.233 20.355 1.00 84.12 96 LEU A N 1
ATOM 754 C CA . LEU A 1 96 ? -15.116 -7.124 20.460 1.00 84.12 96 LEU A CA 1
ATOM 755 C C . LEU A 1 96 ? -15.942 -6.889 21.729 1.00 84.12 96 LEU A C 1
ATOM 757 O O . LEU A 1 96 ? -17.071 -7.379 21.820 1.00 84.12 96 LEU A O 1
ATOM 761 N N . ALA A 1 97 ? -15.399 -6.164 22.708 1.00 81.00 97 ALA A N 1
ATOM 762 C CA . ALA A 1 97 ? -16.125 -5.826 23.917 1.00 81.00 97 ALA A CA 1
ATOM 763 C C . ALA A 1 97 ? -17.343 -4.944 23.575 1.00 81.00 97 ALA A C 1
ATOM 765 O O . ALA A 1 97 ? -17.231 -4.002 22.781 1.00 81.00 97 ALA A O 1
ATOM 766 N N . PRO A 1 98 ? -18.523 -5.215 24.158 1.00 74.25 98 PRO A N 1
ATOM 767 C CA . PRO A 1 98 ? -19.687 -4.368 23.953 1.00 74.25 98 PRO A CA 1
ATOM 768 C C . PRO A 1 98 ? -19.370 -2.951 24.436 1.00 74.25 98 PRO A C 1
ATOM 770 O O . PRO A 1 98 ? -19.005 -2.742 25.593 1.00 74.25 98 PRO A O 1
ATOM 773 N N . LYS A 1 99 ? -19.499 -1.968 23.541 1.00 74.31 99 LYS A N 1
ATOM 774 C CA . LYS A 1 99 ? -19.299 -0.562 23.896 1.00 74.31 99 LYS A CA 1
ATOM 775 C C . LYS A 1 99 ? -20.417 -0.147 24.849 1.00 74.31 99 LYS A C 1
ATOM 777 O O . LYS A 1 99 ? -21.586 -0.128 24.456 1.00 74.31 99 LYS A O 1
ATOM 782 N N . GLU A 1 100 ? -20.071 0.161 26.097 1.00 62.66 100 GLU A N 1
ATOM 783 C CA . GLU A 1 100 ? -21.041 0.642 27.081 1.00 62.66 100 GLU A CA 1
ATOM 784 C C . GLU A 1 100 ? -21.776 1.876 26.525 1.00 62.66 100 GLU A C 1
ATOM 786 O O . GLU A 1 100 ? -21.163 2.901 26.231 1.00 62.66 100 GLU A O 1
ATOM 791 N N . GLY A 1 101 ? -23.099 1.763 26.354 1.00 60.12 101 GLY A N 1
ATOM 792 C CA . GLY A 1 101 ? -23.976 2.878 25.973 1.00 60.12 101 GLY A CA 1
ATOM 793 C C . GLY A 1 101 ? -24.536 2.888 24.544 1.00 60.12 101 GLY A C 1
ATOM 794 O O . GLY A 1 101 ? -25.214 3.855 24.206 1.00 60.12 101 GLY A O 1
ATOM 795 N N . ALA A 1 102 ? -24.318 1.858 23.718 1.00 56.03 102 ALA A N 1
ATOM 796 C CA . ALA A 1 102 ? -24.870 1.822 22.352 1.00 56.03 102 ALA A CA 1
ATOM 797 C C . ALA A 1 102 ? -26.387 1.522 22.269 1.00 56.03 102 ALA A C 1
ATOM 799 O O . ALA A 1 102 ? -27.013 1.873 21.273 1.00 56.03 102 ALA A O 1
ATOM 800 N N . ASP A 1 103 ? -26.995 0.968 23.323 1.00 54.81 103 ASP A N 1
ATOM 801 C CA . ASP A 1 103 ? -28.444 0.728 23.412 1.00 54.81 103 ASP A CA 1
ATOM 802 C C . ASP A 1 103 ? -29.126 1.781 24.297 1.00 54.81 103 ASP A C 1
ATOM 804 O O . ASP A 1 103 ? -29.495 1.521 25.442 1.00 54.81 103 ASP A O 1
ATOM 808 N N . LYS A 1 104 ? -29.278 3.005 23.783 1.00 55.06 104 LYS A N 1
ATOM 809 C CA . LYS A 1 104 ? -30.253 3.979 24.309 1.00 55.06 104 LYS A CA 1
ATOM 810 C C . LYS A 1 104 ? -30.887 4.792 23.186 1.00 55.06 104 LYS A C 1
ATOM 812 O O . LYS A 1 104 ? -30.831 6.016 23.204 1.00 55.06 104 LYS A O 1
ATOM 817 N N . HIS A 1 105 ? -31.509 4.115 22.233 1.00 55.06 105 HIS A N 1
ATOM 818 C CA . HIS A 1 105 ? -32.558 4.723 21.421 1.00 55.06 105 HIS A CA 1
ATOM 819 C C . HIS A 1 105 ? -33.696 3.708 21.266 1.00 55.06 105 HIS A C 1
ATOM 821 O O . HIS A 1 105 ? -33.651 2.846 20.392 1.00 55.06 105 HIS A O 1
ATOM 827 N N . GLU A 1 106 ? -34.653 3.792 22.200 1.00 47.88 106 GLU A N 1
ATOM 828 C CA . GLU A 1 106 ? -36.049 3.372 21.991 1.00 47.88 106 GLU A CA 1
ATOM 829 C C . GLU A 1 106 ? -36.733 4.283 20.963 1.00 47.88 106 GLU A C 1
ATOM 831 O O . GLU A 1 106 ? -36.405 5.497 20.941 1.00 47.88 106 GLU A O 1
#

Organism: Paenibacillus amylolyticus (NCBI:txid1451)

Nearest PDB structures (foldseek):
  6z1p-assembly1_AA  TM=3.941E-01  e=7.338E+00  Tetrahymena thermophila SB210

Mean predicted aligned error: 8.62 Å

Radius of gyration: 18.33 Å; Cα contacts (8 Å, |Δi|>4): 114; chains: 1; bounding box: 53×31×50 Å

pLDDT: mean 80.18, std 12.11, range [47.88, 96.56]

Sequence (106 aa):
MPIFKHEGQTQIEFGTGDINVSAGLLQLDYPCGVVVFQPKEPGAIGERRENEVIVAPPEETPVRMTFDKVESIDVIIRALQETKRMMEEETWESLLAPKEGADKHE

Foldseek 3Di:
DQWDADPNDTDGDDDPADWPWDWAFEPDPDTKIKIATDDDDGHHPPDDDDDPDRYDHPVVRVDIDIHPDPVVVVVVVVVVVVVVVCVVPHDPVRVPPPDPPPPDDD

Secondary structure (DSSP, 8-state):
--EEEETTEEEE--BSBEEEEEEEEE-SSS--EEEEEEEEEEE-TT-----S-SEE-GGG-SSEEEESSHHHHHHHHHHHHHHHHHHHH--HHHHHS--TT-----